Protein AF-A0A7W9IN49-F1 (afdb_monomer_lite)

Sequence (150 aa):
MSPHPPREPMWICGDCQAKNEPHRTTCRNCQMPRGGTRSVDSTPAYPLYNSAEASARTGGRISRYTFKRLAAAKLVQATYAGRKLLWTDAQIAHVIDYFARGGDASSEPKPTTSSSETSRTRAASAPASQTVTPLKSRESGRFAEFRRAN

Secondary structure (DSSP, 8-state):
-PPPPP-PPPEE-TTT--EE-TT-SB-TTT-PBTT-----TTS-SSPPBPHHHHHHHTTTSS-HHHHHHHHHTTSS--EEETTEEEB-HHHHHHHHHHHHTT--TT--------------------------------------------

Foldseek 3Di:
DDDDPPQDDWDADPPPRDTHHPPDQADPPPRHGDVDDPPPCVPPPFDKAALCRLCVVVVVPQHSVNLVLCVVLVVFDWDDDDPGTIDGPVRSVVVVVCVVVVNDSPDRDDDDDDDDPDDDDDDDDDDDDDDDDDDDDDDDDDDDDDDDDD

InterPro domains:
  IPR001876 Zinc finger, RanBP2-type [PS01358] (11-30)
  IPR001876 Zinc finger, RanBP2-type [PS50199] (7-36)

pLDDT: mean 72.54, std 20.82, range [38.25, 94.19]

Radius of gyration: 31.26 Å; chains: 1; bounding box: 60×74×88 Å

Structure (mmCIF, N/CA/C/O backbone):
data_AF-A0A7W9IN49-F1
#
_entry.id   AF-A0A7W9IN49-F1
#
loop_
_atom_site.group_PDB
_atom_site.id
_atom_site.type_symbol
_atom_site.label_atom_id
_atom_site.label_alt_id
_atom_site.label_comp_id
_atom_site.label_asym_id
_atom_site.label_entity_id
_atom_site.label_seq_id
_atom_site.pdbx_PDB_ins_code
_atom_site.Cartn_x
_atom_site.Cartn_y
_atom_site.Cartn_z
_atom_site.occupancy
_atom_site.B_iso_or_equiv
_atom_site.auth_seq_id
_atom_site.auth_comp_id
_atom_site.auth_asym_id
_atom_site.auth_atom_id
_atom_site.pdb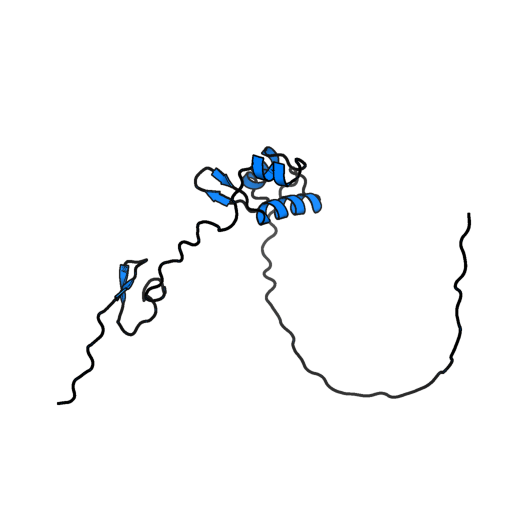x_PDB_model_num
ATOM 1 N N . MET A 1 1 ? -18.938 -17.888 58.425 1.00 54.06 1 MET A N 1
ATOM 2 C CA . MET A 1 1 ? -19.174 -16.945 57.311 1.00 54.06 1 MET A CA 1
ATOM 3 C C . MET A 1 1 ? -18.023 -17.105 56.334 1.00 54.06 1 MET A C 1
ATOM 5 O O . MET A 1 1 ? -16.923 -16.675 56.650 1.00 54.06 1 MET A O 1
ATOM 9 N N . SER A 1 2 ? -18.223 -17.807 55.220 1.00 61.38 2 SER A N 1
ATOM 10 C CA . SER A 1 2 ? -17.175 -17.926 54.200 1.00 61.38 2 SER A CA 1
ATOM 11 C C . SER A 1 2 ? -17.039 -16.584 53.474 1.00 61.38 2 SER A C 1
ATOM 13 O O . SER A 1 2 ? -18.059 -16.063 53.016 1.00 61.38 2 SER A O 1
ATOM 15 N N . PRO A 1 3 ? -15.839 -15.989 53.376 1.00 68.50 3 PRO A N 1
ATOM 16 C CA . PRO A 1 3 ? -15.656 -14.762 52.617 1.00 68.50 3 PRO A CA 1
ATOM 17 C C . PRO A 1 3 ? -15.871 -15.070 51.133 1.00 68.50 3 PRO A C 1
ATOM 19 O O . PRO A 1 3 ? -15.176 -15.899 50.546 1.00 68.50 3 PRO A O 1
ATOM 22 N N . HIS A 1 4 ? -16.868 -14.429 50.525 1.00 60.56 4 HIS A N 1
ATOM 23 C CA . HIS A 1 4 ? -17.026 -14.467 49.077 1.00 60.56 4 HIS A CA 1
ATOM 24 C C . HIS A 1 4 ? -15.826 -13.764 48.431 1.00 60.56 4 HIS A C 1
ATOM 26 O O . HIS A 1 4 ? -15.431 -12.697 48.912 1.00 60.56 4 HIS A O 1
ATOM 32 N N . PRO A 1 5 ? -15.250 -14.320 47.351 1.00 66.00 5 PRO A N 1
ATOM 33 C CA . PRO A 1 5 ? -14.190 -13.634 46.634 1.00 66.00 5 PRO A CA 1
ATOM 34 C C . PRO A 1 5 ? -14.705 -12.276 46.126 1.00 66.00 5 PRO A C 1
ATOM 36 O O . PRO A 1 5 ? -15.891 -12.164 45.779 1.00 66.00 5 PRO A O 1
ATOM 39 N N . PRO A 1 6 ? -13.845 -11.241 46.076 1.00 69.56 6 PRO A N 1
ATOM 40 C CA . PRO A 1 6 ? -14.217 -9.941 45.539 1.00 69.56 6 PRO A CA 1
ATOM 41 C C . PRO A 1 6 ? -14.780 -10.125 44.133 1.00 69.56 6 PRO A C 1
ATOM 43 O O . PRO A 1 6 ? -14.130 -10.714 43.269 1.00 69.56 6 PRO A O 1
ATOM 46 N N . ARG A 1 7 ? -16.006 -9.646 43.898 1.00 72.06 7 ARG A N 1
ATOM 47 C CA . ARG A 1 7 ? -16.561 -9.619 42.544 1.00 72.06 7 ARG A CA 1
ATOM 48 C C . ARG A 1 7 ? -15.673 -8.693 41.725 1.00 72.06 7 ARG A C 1
ATOM 50 O O . ARG A 1 7 ? -15.586 -7.504 42.026 1.00 72.06 7 ARG A O 1
ATOM 57 N N . GLU A 1 8 ? -15.002 -9.244 40.724 1.00 78.62 8 GLU A N 1
ATOM 58 C CA . GLU A 1 8 ? -14.192 -8.448 39.813 1.00 78.62 8 GLU A CA 1
ATOM 59 C C . GLU A 1 8 ? -15.054 -7.347 39.165 1.00 78.62 8 GLU A C 1
ATOM 61 O O . GLU A 1 8 ? -16.218 -7.590 38.815 1.00 78.62 8 GLU A O 1
ATOM 66 N N . PRO A 1 9 ? -14.518 -6.127 38.999 1.00 84.50 9 PRO A N 1
ATOM 67 C CA . PRO A 1 9 ? -15.266 -5.041 38.391 1.00 84.50 9 PRO A CA 1
ATOM 68 C C . PRO A 1 9 ? -15.541 -5.327 36.909 1.00 84.50 9 PRO A C 1
ATOM 70 O O . PRO A 1 9 ? -14.742 -5.942 36.199 1.00 84.50 9 PRO A O 1
ATOM 73 N N . MET A 1 10 ? -16.684 -4.835 36.430 1.00 89.44 10 MET A N 1
ATOM 74 C CA . MET A 1 10 ? -17.001 -4.803 35.001 1.00 89.44 10 MET A CA 1
ATOM 75 C C . MET A 1 10 ? -15.928 -4.011 34.245 1.00 89.44 10 MET A C 1
ATOM 77 O O . MET A 1 10 ? -15.452 -2.989 34.740 1.00 89.44 10 MET A O 1
ATOM 81 N N . TRP A 1 11 ? -15.583 -4.442 33.033 1.00 90.88 11 TRP A N 1
ATOM 82 C CA . TRP A 1 11 ? -14.563 -3.779 32.217 1.00 90.88 11 TRP A CA 1
ATOM 83 C C . TRP A 1 11 ? -15.179 -3.077 31.004 1.00 90.88 11 TRP A C 1
ATOM 85 O O . TRP A 1 11 ? -16.195 -3.516 30.460 1.00 90.88 11 TRP A O 1
ATOM 95 N N . ILE A 1 12 ? -14.564 -1.973 30.581 1.00 91.38 12 ILE A N 1
ATOM 96 C CA . ILE A 1 12 ? -14.973 -1.200 29.402 1.00 91.38 12 ILE A CA 1
ATOM 97 C C . ILE A 1 12 ? -14.068 -1.573 28.230 1.00 91.38 12 ILE A C 1
ATOM 99 O O . ILE A 1 12 ? -12.847 -1.623 28.372 1.00 91.38 12 ILE A O 1
ATOM 103 N N . CYS A 1 13 ? -14.659 -1.869 27.073 1.00 90.69 13 CYS A N 1
ATOM 104 C CA . CYS A 1 13 ? -13.894 -2.147 25.862 1.00 90.69 13 CYS A CA 1
ATOM 105 C C . CYS A 1 13 ? -13.177 -0.886 25.370 1.00 90.69 13 CYS A C 1
ATOM 107 O O . CYS A 1 13 ? -13.828 0.122 25.123 1.00 90.69 13 CYS A O 1
ATOM 109 N N . GLY A 1 14 ? -11.862 -0.960 25.151 1.00 85.69 14 GLY A N 1
ATOM 110 C CA . GLY A 1 14 ? -11.093 0.169 24.618 1.00 85.69 14 GLY A CA 1
ATOM 111 C C . GLY A 1 14 ? -11.503 0.601 23.203 1.00 85.69 14 GLY A C 1
ATOM 112 O O . GLY A 1 14 ? -11.343 1.767 22.867 1.00 85.69 14 GLY A O 1
ATOM 113 N N . ASP A 1 15 ? -12.070 -0.303 22.397 1.00 86.88 15 ASP A N 1
ATOM 114 C CA . ASP A 1 15 ? -12.400 -0.045 20.985 1.00 86.88 15 ASP A CA 1
ATOM 115 C C . ASP A 1 15 ? -13.815 0.504 20.783 1.00 86.88 15 ASP A C 1
ATOM 117 O O . ASP A 1 15 ? -13.984 1.580 20.223 1.00 86.88 15 ASP A O 1
ATOM 121 N N . CYS A 1 16 ? -14.839 -0.189 21.292 1.00 90.62 16 CYS A N 1
ATOM 122 C CA . CYS A 1 16 ? -16.235 0.226 21.110 1.00 90.62 16 CYS A CA 1
ATOM 123 C C . CYS A 1 16 ? -16.875 0.847 22.360 1.00 90.62 16 CYS A C 1
ATOM 125 O O . CYS A 1 16 ? -18.073 1.122 22.354 1.00 90.62 16 CYS A O 1
ATOM 127 N N . GLN A 1 17 ? -16.116 1.009 23.452 1.00 91.06 17 GLN A N 1
ATOM 128 C CA . GLN A 1 17 ? -16.582 1.574 24.730 1.00 91.06 17 GLN A CA 1
ATOM 129 C C . GLN A 1 17 ? -17.762 0.818 25.377 1.00 91.06 17 GLN A C 1
ATOM 131 O O . GLN A 1 17 ? -18.388 1.294 26.323 1.00 91.06 17 GLN A O 1
ATOM 136 N N . ALA A 1 18 ? -18.058 -0.404 24.921 1.00 92.94 18 ALA A N 1
ATOM 137 C CA . ALA A 1 18 ? -19.103 -1.232 25.508 1.00 92.94 18 ALA A CA 1
ATOM 138 C C . ALA A 1 18 ? -18.685 -1.781 26.881 1.00 92.94 18 ALA A C 1
ATOM 140 O O . ALA A 1 18 ? -17.555 -2.240 27.071 1.00 92.94 18 ALA A O 1
ATOM 141 N N . LYS A 1 19 ? -19.639 -1.797 27.819 1.00 94.19 19 LYS A N 1
ATOM 142 C CA . LYS A 1 19 ? -19.487 -2.393 29.150 1.00 94.19 19 LYS A CA 1
ATOM 143 C C . LYS A 1 19 ? -19.626 -3.916 29.071 1.00 94.19 19 LYS A C 1
ATOM 145 O O . LYS A 1 19 ? -20.615 -4.420 28.535 1.00 94.19 19 LYS A O 1
ATOM 150 N N . ASN A 1 20 ? -18.649 -4.634 29.614 1.00 93.31 20 ASN A N 1
ATOM 151 C CA . ASN A 1 20 ? -18.574 -6.092 29.603 1.00 93.31 20 ASN A CA 1
ATOM 152 C C . ASN A 1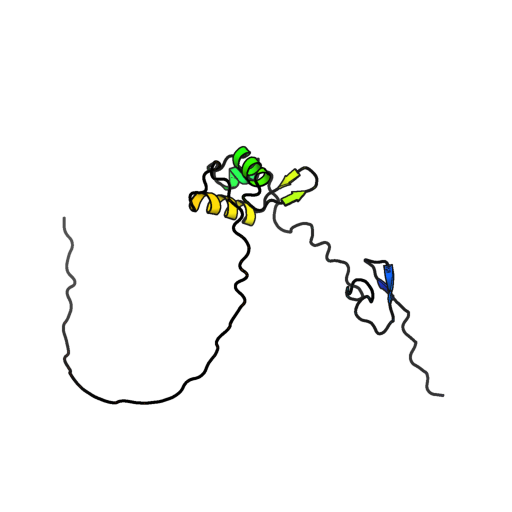 20 ? -18.520 -6.653 31.028 1.00 93.31 20 ASN A C 1
ATOM 154 O O . ASN A 1 20 ? -18.096 -5.988 31.977 1.00 93.31 20 ASN A O 1
ATOM 158 N N . GLU A 1 21 ? -18.963 -7.897 31.168 1.00 92.50 21 GLU A N 1
ATOM 159 C CA . GLU A 1 21 ? -18.940 -8.630 32.431 1.00 92.50 21 GLU A CA 1
ATOM 160 C C . GLU A 1 21 ? -17.512 -9.061 32.798 1.00 92.50 21 GLU A C 1
ATOM 162 O O . GLU A 1 21 ? -16.707 -9.330 31.903 1.00 92.50 21 GLU A O 1
ATOM 167 N N . PRO A 1 22 ? -17.188 -9.170 34.098 1.00 89.44 22 PRO A N 1
ATOM 168 C CA . PRO A 1 22 ? -15.838 -9.507 34.552 1.00 89.44 22 PRO A CA 1
ATOM 169 C C . PRO A 1 22 ? -15.325 -10.847 34.011 1.00 89.44 22 PRO A C 1
ATOM 171 O O . PRO A 1 22 ? -14.186 -10.935 33.566 1.00 89.44 22 PRO A O 1
ATOM 174 N N . HIS A 1 23 ? -16.186 -11.864 33.961 1.00 86.19 23 HIS A N 1
ATOM 175 C CA . HIS A 1 23 ? -15.820 -13.202 33.491 1.00 86.19 23 HIS A CA 1
ATOM 176 C C . HIS A 1 23 ? -15.625 -13.285 31.967 1.00 86.19 23 HIS A C 1
ATOM 178 O O . HIS A 1 23 ? -15.141 -14.296 31.460 1.00 86.19 23 HIS A O 1
ATOM 184 N N . ARG A 1 24 ? -16.015 -12.250 31.207 1.00 88.69 24 ARG A N 1
ATOM 185 C CA . ARG A 1 24 ? -15.833 -12.244 29.755 1.00 88.69 24 ARG A CA 1
ATOM 186 C C . ARG A 1 24 ? -14.411 -11.850 29.399 1.00 88.69 24 ARG A C 1
ATOM 188 O O . ARG A 1 24 ? -13.950 -10.757 29.727 1.00 88.69 24 ARG A O 1
ATOM 195 N N . THR A 1 25 ? -13.763 -12.720 28.637 1.00 89.94 25 THR A N 1
ATOM 196 C CA . THR A 1 25 ? -12.454 -12.474 28.027 1.00 89.94 25 THR A CA 1
ATOM 197 C C . THR A 1 25 ? -12.558 -11.701 26.713 1.00 89.94 25 THR A C 1
ATOM 199 O O . THR A 1 25 ? -11.554 -11.160 26.267 1.00 89.94 25 THR A O 1
ATOM 202 N N . THR A 1 26 ? -13.751 -11.599 26.112 1.00 92.88 26 THR A N 1
ATOM 203 C CA . THR A 1 26 ? -14.014 -10.867 24.862 1.00 92.88 26 THR A CA 1
ATOM 204 C C . THR A 1 26 ? -15.198 -9.907 24.987 1.00 92.88 26 THR A C 1
ATOM 206 O O . THR A 1 26 ? -16.111 -10.098 25.796 1.00 92.88 26 THR A O 1
ATOM 209 N N . CYS A 1 27 ? -15.187 -8.837 24.191 1.00 93.94 27 CYS A N 1
ATOM 210 C CA . CYS A 1 27 ? -16.232 -7.826 24.201 1.00 93.94 27 CYS A CA 1
ATOM 211 C C . CYS A 1 27 ? -17.535 -8.379 23.619 1.00 93.94 27 CYS A C 1
ATOM 213 O O . CYS A 1 27 ? -17.547 -8.960 22.539 1.00 93.94 27 CYS A O 1
ATOM 215 N N . ARG A 1 28 ? -18.663 -8.115 24.284 1.00 93.94 28 ARG A N 1
ATOM 216 C CA . ARG A 1 28 ? -19.988 -8.546 23.814 1.00 93.94 28 ARG A CA 1
ATOM 217 C C . ARG A 1 28 ? -20.415 -7.928 22.477 1.00 93.94 28 ARG A C 1
ATOM 219 O O . ARG A 1 28 ? -21.295 -8.475 21.831 1.00 93.94 28 ARG A O 1
ATOM 226 N N . ASN A 1 29 ? -19.851 -6.773 22.114 1.00 93.56 29 ASN A N 1
ATOM 227 C CA . ASN A 1 29 ? -20.273 -5.997 20.947 1.00 93.56 29 ASN A CA 1
ATOM 228 C C . ASN A 1 29 ? -19.327 -6.208 19.756 1.00 93.56 29 ASN A C 1
ATOM 230 O O . ASN A 1 29 ? -19.751 -6.667 18.705 1.00 93.56 29 ASN A O 1
ATOM 234 N N . CYS A 1 30 ? -18.031 -5.930 19.933 1.00 91.50 30 CYS A N 1
ATOM 235 C CA . CYS A 1 30 ? -17.032 -6.040 18.863 1.00 91.50 30 CYS A CA 1
ATOM 236 C C . CYS A 1 30 ? -16.167 -7.309 18.931 1.00 91.50 30 CYS A C 1
ATOM 238 O O . CYS A 1 30 ? -15.226 -7.439 18.157 1.00 91.50 30 CYS A O 1
ATOM 240 N N . GLN A 1 31 ? -16.433 -8.216 19.880 1.00 92.00 31 GLN A N 1
ATOM 241 C CA . GLN A 1 31 ? -15.698 -9.476 20.076 1.00 92.00 31 GLN A CA 1
ATOM 242 C C . GLN A 1 31 ? -14.190 -9.339 20.355 1.00 92.00 31 GLN A C 1
ATOM 244 O O . GLN A 1 31 ? -13.489 -10.344 20.435 1.00 92.00 31 GLN A O 1
ATOM 249 N N . MET A 1 32 ? -13.677 -8.127 20.593 1.00 88.69 32 MET A N 1
ATOM 250 C CA . MET A 1 32 ? -12.262 -7.932 20.914 1.00 88.69 32 MET A CA 1
ATOM 251 C C . MET A 1 32 ? -11.870 -8.471 22.298 1.00 88.69 32 MET A C 1
ATOM 253 O O . MET A 1 32 ? -12.664 -8.354 23.235 1.00 88.69 32 MET A O 1
ATOM 257 N N . PRO A 1 33 ? -10.640 -8.987 22.473 1.00 89.81 33 PRO A N 1
ATOM 258 C CA . PRO A 1 33 ? -10.166 -9.485 23.760 1.00 89.81 33 PRO A CA 1
ATOM 259 C C . PRO A 1 33 ? -10.016 -8.377 24.817 1.00 89.81 33 PRO A C 1
ATOM 261 O O . PRO A 1 33 ? -9.706 -7.222 24.515 1.00 89.81 33 PRO A O 1
ATOM 264 N N . ARG A 1 34 ? -10.216 -8.741 26.088 1.00 85.44 34 ARG A N 1
ATOM 265 C CA . ARG A 1 34 ? -10.030 -7.877 27.262 1.00 85.44 34 ARG A CA 1
ATOM 266 C C . ARG A 1 34 ? -8.556 -7.481 27.370 1.00 85.44 34 ARG A C 1
ATOM 268 O O . ARG A 1 34 ? -7.693 -8.342 27.472 1.00 85.44 34 ARG A O 1
ATOM 275 N N . GLY A 1 35 ? -8.273 -6.178 27.337 1.00 75.38 35 GLY A N 1
ATOM 276 C CA . GLY A 1 35 ? -6.901 -5.650 27.327 1.00 75.38 35 GLY A CA 1
ATOM 277 C C . GLY A 1 35 ? -6.230 -5.647 25.950 1.00 75.38 35 GLY A C 1
ATOM 278 O O . GLY A 1 35 ? -5.130 -5.119 25.822 1.00 75.38 35 GLY A O 1
ATOM 279 N N . GLY A 1 36 ? -6.895 -6.165 24.911 1.00 64.50 36 GLY A N 1
ATOM 280 C CA . GLY A 1 36 ? -6.449 -5.976 23.540 1.00 64.50 36 GLY A CA 1
ATOM 281 C C . GLY A 1 36 ? -6.684 -4.533 23.128 1.00 64.50 36 GLY A C 1
ATOM 282 O O . GLY A 1 36 ? -7.817 -4.131 22.864 1.00 64.50 36 GLY A O 1
ATOM 283 N N . THR A 1 37 ? -5.624 -3.738 23.056 1.00 58.75 37 THR A N 1
ATOM 284 C CA . THR A 1 37 ? 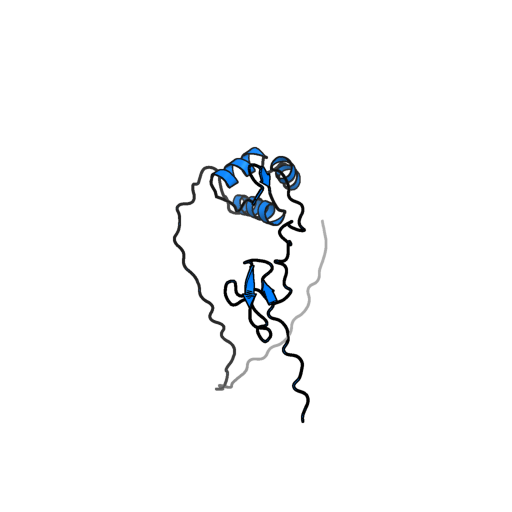-5.625 -2.627 22.113 1.00 58.75 37 THR A CA 1
ATOM 285 C C . THR A 1 37 ? -5.687 -3.250 20.724 1.00 58.75 37 THR A C 1
ATOM 287 O O . THR A 1 37 ? -5.051 -4.273 20.463 1.00 58.75 37 THR A O 1
ATOM 290 N N . ARG A 1 38 ? -6.503 -2.687 19.829 1.00 57.47 38 ARG A N 1
ATOM 291 C CA . ARG A 1 38 ? -6.396 -2.986 18.399 1.00 57.47 38 ARG A CA 1
ATOM 292 C C . ARG A 1 38 ? -4.919 -2.780 18.086 1.00 57.47 38 ARG A C 1
ATOM 294 O O . ARG A 1 38 ? -4.455 -1.661 18.299 1.00 57.47 38 ARG A O 1
ATOM 301 N N . SER A 1 39 ? -4.171 -3.833 17.738 1.00 54.31 39 SER A N 1
ATOM 302 C CA . SER A 1 39 ? -2.760 -3.673 17.396 1.00 54.31 39 SER A CA 1
ATOM 303 C C . SER A 1 39 ? -2.711 -2.544 16.386 1.00 54.31 39 SER A C 1
ATOM 305 O O . SER A 1 39 ? -3.229 -2.681 15.277 1.00 54.31 39 SER A O 1
ATOM 307 N N . VAL A 1 40 ? -2.154 -1.400 16.785 1.00 53.22 40 VAL A N 1
ATOM 308 C CA . VAL A 1 40 ? -1.880 -0.280 15.886 1.00 53.22 40 VAL A CA 1
ATOM 309 C C . VAL A 1 40 ? -0.642 -0.672 15.075 1.00 53.22 40 VAL A C 1
ATOM 311 O O . VAL A 1 40 ? 0.329 0.058 14.969 1.00 53.22 40 VAL A O 1
ATOM 314 N N . ASP A 1 41 ? -0.677 -1.874 14.509 1.00 51.72 41 ASP A N 1
ATOM 315 C CA . ASP A 1 41 ? 0.217 -2.373 13.480 1.00 51.72 41 ASP A CA 1
ATOM 316 C C . ASP A 1 41 ? -0.464 -2.078 12.137 1.00 51.72 41 ASP A C 1
ATOM 318 O O . ASP A 1 41 ? -0.782 -2.936 11.324 1.00 51.72 41 ASP A O 1
ATOM 322 N N . SER A 1 42 ? -0.879 -0.823 11.971 1.00 53.00 42 SER A N 1
ATOM 323 C CA . SER A 1 42 ? -1.332 -0.287 10.684 1.00 53.00 42 SER A CA 1
ATOM 324 C C . SER A 1 42 ? -0.380 0.782 10.166 1.00 53.00 42 SER A C 1
ATOM 326 O O . SER A 1 42 ? -0.616 1.346 9.102 1.00 53.00 42 SER A O 1
ATOM 328 N N . THR A 1 43 ? 0.732 1.016 10.868 1.00 49.84 43 THR A N 1
ATOM 329 C CA . THR A 1 43 ? 1.950 1.428 10.182 1.00 49.84 43 THR A CA 1
ATOM 330 C C . THR A 1 43 ? 2.525 0.146 9.605 1.00 49.84 43 THR A C 1
ATOM 332 O O . THR A 1 43 ? 3.015 -0.672 10.381 1.00 49.84 43 THR A O 1
ATOM 335 N N . PRO A 1 44 ? 2.432 -0.093 8.290 1.00 51.94 44 PRO A N 1
ATOM 336 C CA . PRO A 1 44 ? 3.134 -1.221 7.718 1.00 51.94 44 PRO A CA 1
ATOM 337 C C . PRO A 1 44 ? 4.604 -1.133 8.137 1.00 51.94 44 PRO A C 1
ATOM 339 O O . PRO A 1 44 ? 5.275 -0.152 7.824 1.00 51.94 44 PRO A O 1
ATOM 342 N N . ALA A 1 45 ? 5.113 -2.155 8.829 1.00 62.84 45 ALA A N 1
ATOM 343 C CA . ALA A 1 45 ? 6.539 -2.298 9.142 1.00 62.84 45 ALA A CA 1
ATOM 344 C C . ALA A 1 45 ? 7.409 -2.474 7.876 1.00 62.84 45 ALA A C 1
ATOM 346 O O . ALA A 1 45 ? 8.607 -2.738 7.952 1.00 62.84 45 ALA A O 1
ATOM 347 N N . TYR A 1 46 ? 6.796 -2.353 6.699 1.00 66.56 46 TYR A N 1
ATOM 348 C CA . TYR A 1 46 ? 7.419 -2.371 5.395 1.00 66.56 46 TYR A CA 1
ATOM 349 C C . TYR A 1 46 ? 7.518 -0.932 4.865 1.00 66.56 46 TYR A C 1
ATOM 351 O O . TYR A 1 46 ? 6.548 -0.172 4.947 1.00 66.56 46 TYR A O 1
ATOM 359 N N . PRO A 1 47 ? 8.672 -0.551 4.293 1.00 81.88 47 PRO A N 1
ATOM 360 C CA . PRO A 1 47 ? 8.846 0.757 3.679 1.00 81.88 47 PRO A CA 1
ATOM 361 C C . PRO A 1 47 ? 7.783 0.982 2.595 1.00 81.88 47 PRO A C 1
ATOM 363 O O . PRO A 1 47 ? 7.590 0.156 1.701 1.00 81.88 47 PRO A O 1
ATOM 366 N N . LEU A 1 48 ? 7.073 2.106 2.701 1.00 88.62 48 LEU A N 1
ATOM 367 C CA . LEU A 1 48 ? 6.119 2.558 1.696 1.00 88.62 48 LEU A CA 1
ATOM 368 C C . LEU A 1 48 ? 6.818 3.499 0.722 1.00 88.62 48 LEU A C 1
ATOM 370 O O . LEU A 1 48 ? 7.334 4.542 1.116 1.00 88.62 48 LEU A O 1
ATOM 374 N N . TYR A 1 49 ? 6.772 3.145 -0.555 1.00 91.19 49 TYR A N 1
ATOM 375 C CA . TYR A 1 49 ? 7.430 3.864 -1.634 1.00 91.19 49 TYR A CA 1
ATOM 376 C C . TYR A 1 49 ? 6.430 4.689 -2.430 1.00 91.19 49 TYR A C 1
ATOM 378 O O . TYR A 1 49 ? 5.354 4.216 -2.797 1.00 91.19 49 TYR A O 1
ATOM 386 N N . ASN A 1 50 ? 6.786 5.917 -2.779 1.00 93.75 50 ASN A N 1
ATOM 387 C CA . ASN A 1 50 ? 6.044 6.653 -3.793 1.00 93.75 50 ASN A CA 1
ATOM 388 C C . ASN A 1 50 ? 6.297 6.057 -5.198 1.00 93.75 50 ASN A C 1
ATOM 390 O O . ASN A 1 50 ? 7.166 5.211 -5.399 1.00 93.75 50 ASN A O 1
ATOM 394 N N . SER A 1 51 ? 5.547 6.497 -6.215 1.00 92.25 51 SER A N 1
ATOM 395 C CA . SER A 1 51 ? 5.666 5.923 -7.572 1.00 92.25 51 SER A CA 1
ATOM 396 C C . SER A 1 51 ? 7.037 6.139 -8.235 1.00 92.25 51 SER A C 1
ATOM 398 O O . SER A 1 51 ? 7.393 5.390 -9.141 1.00 92.25 51 SER A O 1
ATOM 400 N N . ALA A 1 52 ? 7.796 7.166 -7.838 1.00 92.56 52 ALA A N 1
ATOM 401 C CA . ALA A 1 52 ? 9.151 7.393 -8.341 1.00 92.56 52 ALA A CA 1
ATOM 402 C C . ALA A 1 52 ? 10.155 6.439 -7.679 1.00 92.56 52 ALA A C 1
ATOM 404 O O . ALA A 1 52 ? 10.977 5.846 -8.371 1.00 92.56 52 ALA A O 1
ATOM 405 N N . GLU A 1 53 ? 10.033 6.225 -6.370 1.00 92.38 53 GLU A N 1
ATOM 406 C CA . GLU A 1 53 ? 10.839 5.243 -5.636 1.00 92.38 53 GLU A CA 1
ATOM 407 C C . GLU A 1 53 ? 10.555 3.816 -6.120 1.00 92.38 53 GLU A C 1
ATOM 409 O O . GLU A 1 53 ? 11.485 3.059 -6.389 1.00 92.38 53 GLU A O 1
ATOM 414 N N . ALA A 1 54 ? 9.283 3.472 -6.342 1.00 91.69 54 ALA A N 1
ATOM 415 C CA . ALA A 1 54 ? 8.890 2.196 -6.936 1.00 91.69 54 ALA A CA 1
ATOM 416 C C . ALA A 1 54 ? 9.525 1.986 -8.323 1.00 91.69 54 ALA A C 1
ATOM 418 O O . ALA A 1 54 ? 10.073 0.923 -8.606 1.00 91.69 54 ALA A O 1
ATOM 419 N N . SER A 1 55 ? 9.529 3.024 -9.167 1.00 93.19 55 SER A N 1
ATOM 420 C CA . SER A 1 55 ? 10.192 2.992 -10.477 1.00 93.19 55 SER A CA 1
ATOM 421 C C . SER A 1 55 ? 11.699 2.743 -10.358 1.00 93.19 55 SER A C 1
ATOM 423 O O . SER A 1 55 ? 12.231 1.885 -11.068 1.00 93.19 55 SER A O 1
ATOM 425 N N . ALA A 1 56 ? 12.374 3.403 -9.411 1.00 92.31 56 ALA A N 1
ATOM 426 C CA . ALA A 1 56 ? 13.795 3.183 -9.150 1.00 92.31 56 ALA A CA 1
ATOM 427 C C . ALA A 1 56 ? 14.091 1.729 -8.738 1.00 92.31 56 ALA A C 1
ATOM 429 O O . ALA A 1 56 ? 15.059 1.146 -9.222 1.00 92.31 56 ALA A O 1
ATOM 430 N N . ARG A 1 57 ? 13.218 1.099 -7.936 1.00 92.12 57 ARG A N 1
ATOM 431 C CA . ARG A 1 57 ? 13.372 -0.317 -7.543 1.00 92.12 57 ARG A CA 1
ATOM 432 C C . ARG A 1 57 ? 13.228 -1.293 -8.710 1.00 92.12 57 ARG A C 1
ATOM 434 O O . ARG A 1 57 ? 13.861 -2.340 -8.705 1.00 92.12 57 ARG A O 1
ATOM 441 N N . THR A 1 58 ? 12.472 -0.934 -9.747 1.00 91.56 58 THR A N 1
ATOM 442 C CA . THR A 1 58 ? 12.403 -1.727 -10.992 1.00 91.56 58 THR A CA 1
ATOM 443 C C . THR A 1 58 ? 13.600 -1.510 -11.928 1.00 91.56 58 THR A C 1
ATOM 445 O O . THR A 1 58 ? 13.581 -1.965 -13.073 1.00 91.56 58 THR A O 1
ATOM 448 N N . GLY A 1 59 ? 14.625 -0.768 -11.491 1.00 89.12 59 GLY A N 1
ATOM 449 C CA . GLY A 1 59 ? 15.748 -0.365 -12.338 1.00 89.12 59 GLY A CA 1
ATOM 450 C C . GLY A 1 59 ? 15.326 0.566 -13.478 1.00 89.12 59 GLY A C 1
ATOM 451 O O . GLY A 1 59 ? 15.928 0.533 -14.546 1.00 89.12 59 GLY A O 1
ATOM 452 N N . GLY A 1 60 ? 14.243 1.333 -13.300 1.00 85.38 60 GLY A N 1
ATOM 453 C CA . GLY A 1 60 ? 13.710 2.249 -14.314 1.00 85.38 60 GLY A CA 1
ATOM 454 C C . GLY A 1 60 ? 12.964 1.583 -15.475 1.00 85.38 60 GLY A C 1
ATOM 455 O O . GLY A 1 60 ? 12.465 2.288 -16.349 1.00 85.38 60 GLY A O 1
ATOM 456 N N . ARG A 1 61 ? 12.828 0.248 -15.482 1.00 87.69 61 ARG A N 1
ATOM 457 C CA . ARG A 1 61 ? 12.116 -0.492 -16.542 1.00 87.69 61 ARG A CA 1
ATOM 458 C C . ARG A 1 61 ? 10.629 -0.159 -16.588 1.00 87.69 61 ARG A C 1
ATOM 460 O O . ARG A 1 61 ? 10.010 -0.206 -17.645 1.00 87.69 61 ARG A O 1
ATOM 467 N N . ILE A 1 62 ? 10.056 0.180 -15.436 1.00 92.12 62 ILE A N 1
ATOM 468 C CA . ILE A 1 62 ? 8.648 0.532 -15.298 1.00 92.12 62 ILE A CA 1
ATOM 469 C C . ILE A 1 62 ? 8.586 1.974 -14.812 1.00 92.12 62 ILE A C 1
ATOM 471 O O . ILE A 1 62 ? 9.071 2.310 -13.730 1.00 92.12 62 ILE A O 1
ATOM 475 N N . SER A 1 63 ? 8.007 2.851 -15.632 1.00 93.94 63 SER A N 1
ATOM 476 C CA . SER A 1 63 ? 7.983 4.286 -15.346 1.00 93.94 63 SER A CA 1
ATOM 477 C C . SER A 1 63 ? 7.080 4.624 -14.154 1.00 93.94 63 SER A C 1
ATOM 479 O O . SER A 1 63 ? 6.060 3.969 -13.917 1.00 93.94 63 SER A O 1
ATOM 481 N N . ARG A 1 64 ? 7.370 5.736 -13.464 1.00 94.12 64 ARG A N 1
ATOM 482 C CA . ARG A 1 64 ? 6.493 6.278 -12.405 1.00 94.12 64 ARG A CA 1
ATOM 483 C C . ARG A 1 64 ? 5.042 6.478 -12.864 1.00 94.12 64 ARG A C 1
ATOM 485 O O . ARG A 1 64 ? 4.112 6.374 -12.068 1.00 94.12 64 ARG A O 1
ATOM 492 N N . TYR A 1 65 ? 4.852 6.819 -14.140 1.00 94.19 65 TYR A N 1
ATOM 493 C CA . TYR A 1 65 ? 3.536 7.062 -14.725 1.00 94.19 65 TYR A CA 1
ATOM 494 C C . TYR A 1 65 ? 2.792 5.752 -14.969 1.00 94.19 65 TYR A C 1
ATOM 496 O O . TYR A 1 65 ? 1.580 5.700 -14.784 1.00 94.19 65 TYR A O 1
ATOM 504 N N . THR A 1 66 ? 3.520 4.688 -15.304 1.00 92.69 66 THR A N 1
ATOM 505 C CA . THR A 1 66 ? 2.977 3.339 -15.462 1.00 92.69 66 THR A CA 1
ATOM 506 C C . THR A 1 66 ? 2.390 2.841 -14.147 1.00 92.69 66 THR A C 1
ATOM 508 O O . THR A 1 66 ? 1.230 2.454 -14.127 1.00 92.69 66 THR A O 1
ATOM 511 N N . PHE A 1 67 ? 3.115 2.972 -13.031 1.00 92.25 67 PHE A N 1
ATOM 512 C CA . PHE A 1 67 ? 2.580 2.651 -11.700 1.00 92.25 67 PHE A CA 1
ATOM 513 C C . PHE A 1 67 ? 1.266 3.393 -11.409 1.00 92.25 67 PHE A C 1
ATOM 515 O O . PHE A 1 67 ? 0.270 2.778 -11.033 1.00 92.25 67 PHE A O 1
ATOM 522 N N . LYS A 1 68 ? 1.222 4.710 -11.654 1.00 93.31 68 LYS A N 1
ATOM 523 C CA . LYS A 1 68 ? -0.005 5.507 -11.479 1.00 93.31 68 LYS A CA 1
ATOM 524 C C . LYS A 1 68 ? -1.155 5.022 -12.362 1.00 93.31 68 LYS A C 1
ATOM 526 O O . LYS A 1 68 ? -2.279 4.937 -11.878 1.00 93.31 68 LYS A O 1
ATOM 531 N N . ARG A 1 69 ? -0.882 4.702 -13.632 1.00 93.44 69 ARG A N 1
ATOM 532 C CA . ARG A 1 69 ? -1.887 4.183 -14.571 1.00 93.44 69 ARG A CA 1
ATOM 533 C C . ARG A 1 69 ? -2.432 2.830 -14.128 1.00 93.44 69 ARG A C 1
ATOM 535 O O . ARG A 1 69 ? -3.643 2.666 -14.124 1.00 93.44 69 ARG A O 1
ATOM 542 N N . LEU A 1 70 ? -1.568 1.902 -13.716 1.00 92.88 70 LEU A N 1
ATOM 543 C CA . LEU A 1 70 ? -1.985 0.574 -13.260 1.00 92.88 70 LEU A CA 1
ATOM 544 C C . LEU A 1 70 ? -2.852 0.650 -11.998 1.00 92.88 70 LEU A C 1
ATOM 546 O O . LEU A 1 70 ? -3.868 -0.034 -11.917 1.00 92.88 70 LEU A O 1
ATOM 550 N N . ALA A 1 71 ? -2.490 1.517 -11.047 1.00 91.81 71 ALA A N 1
ATOM 551 C CA . ALA A 1 71 ? -3.298 1.751 -9.852 1.00 91.81 71 ALA A CA 1
ATOM 552 C C . ALA A 1 71 ? -4.654 2.395 -10.192 1.00 91.81 71 ALA A C 1
ATOM 554 O O . ALA A 1 71 ? -5.689 1.945 -9.705 1.00 91.81 71 ALA A O 1
ATOM 555 N N . ALA A 1 72 ? -4.670 3.410 -11.066 1.00 90.00 72 ALA A N 1
ATOM 556 C CA . ALA A 1 72 ? -5.905 4.065 -11.506 1.00 90.00 72 ALA A CA 1
ATOM 557 C C . ALA A 1 72 ? -6.841 3.106 -12.261 1.00 90.00 72 ALA A C 1
ATOM 559 O O . ALA A 1 72 ? -8.051 3.142 -12.057 1.00 90.00 72 ALA A O 1
ATOM 560 N N . ALA A 1 73 ? -6.272 2.221 -13.080 1.00 90.56 73 ALA A N 1
ATOM 561 C CA . ALA A 1 73 ? -6.990 1.182 -13.811 1.00 90.56 73 ALA A CA 1
ATOM 562 C C . ALA A 1 73 ? -7.297 -0.068 -12.960 1.00 90.56 73 ALA A C 1
ATOM 564 O O . ALA A 1 73 ? -7.898 -1.009 -13.464 1.00 90.56 73 ALA A O 1
ATOM 565 N N . LYS A 1 74 ? -6.896 -0.094 -11.677 1.00 90.31 74 LYS A N 1
ATOM 566 C CA . LYS A 1 74 ? -7.075 -1.227 -10.747 1.00 90.31 74 LYS A CA 1
ATOM 567 C C . LYS A 1 74 ? -6.540 -2.566 -11.280 1.00 90.31 74 LYS A C 1
ATOM 569 O O . LYS A 1 74 ? -7.041 -3.625 -10.920 1.00 90.31 74 LYS A O 1
ATOM 574 N N . LEU A 1 75 ? -5.501 -2.514 -12.111 1.00 88.00 75 LEU A N 1
ATOM 575 C CA . LEU A 1 75 ? -4.847 -3.695 -12.691 1.00 88.00 75 LEU A CA 1
ATOM 576 C C . LEU A 1 75 ? -3.956 -4.417 -11.679 1.00 88.00 75 LEU A C 1
ATOM 578 O O . LEU A 1 75 ? -3.646 -5.595 -11.828 1.00 88.00 75 LEU A O 1
ATOM 582 N N . VAL A 1 76 ? -3.526 -3.688 -10.652 1.00 89.31 76 VAL A N 1
ATOM 583 C CA . VAL A 1 76 ? -2.637 -4.156 -9.591 1.00 89.31 76 VAL A CA 1
ATOM 584 C C . VAL A 1 76 ? -3.080 -3.561 -8.260 1.00 89.31 76 VAL A C 1
ATOM 586 O O . VAL A 1 76 ? -3.614 -2.449 -8.208 1.00 89.31 76 VAL A O 1
ATOM 589 N N . GLN A 1 77 ? -2.829 -4.289 -7.173 1.00 87.62 77 GLN A N 1
ATOM 590 C CA . GLN A 1 77 ? -3.093 -3.809 -5.820 1.00 87.62 77 GLN A CA 1
ATOM 591 C C . GLN A 1 77 ? -2.162 -2.631 -5.500 1.00 87.62 77 GLN A C 1
ATOM 593 O O . GLN A 1 77 ? -0.944 -2.747 -5.642 1.00 87.62 77 GLN A O 1
ATOM 598 N N . ALA A 1 78 ? -2.722 -1.524 -5.020 1.00 88.69 78 ALA A N 1
ATOM 599 C CA . ALA A 1 78 ? -1.951 -0.373 -4.567 1.00 88.69 78 ALA A CA 1
ATOM 600 C C . ALA A 1 78 ? -2.465 0.140 -3.220 1.00 88.69 78 ALA A C 1
ATOM 602 O O . ALA A 1 78 ? -3.654 0.027 -2.911 1.00 88.69 78 ALA A O 1
ATOM 603 N N . THR A 1 79 ? -1.567 0.714 -2.422 1.00 90.62 79 THR A N 1
ATOM 604 C CA . THR A 1 79 ? -1.899 1.262 -1.105 1.00 90.62 79 THR A CA 1
ATOM 605 C C . THR A 1 79 ? -2.127 2.766 -1.207 1.00 90.62 79 THR A C 1
ATOM 607 O O . THR A 1 79 ? -1.331 3.495 -1.798 1.00 90.62 79 THR A O 1
ATOM 610 N N . TYR A 1 80 ? -3.201 3.258 -0.590 1.00 89.56 80 TYR A N 1
ATOM 611 C CA . TYR A 1 80 ? -3.494 4.688 -0.510 1.00 89.56 80 TYR A CA 1
ATOM 612 C C . TYR A 1 80 ? -3.403 5.164 0.939 1.00 89.56 80 TYR A C 1
ATOM 614 O O . TYR A 1 80 ? -4.136 4.689 1.801 1.00 89.56 80 TYR A O 1
ATOM 622 N N . ALA A 1 81 ? -2.523 6.133 1.196 1.00 84.25 81 ALA A N 1
ATOM 623 C CA . ALA A 1 81 ? -2.458 6.857 2.464 1.00 84.25 81 ALA A CA 1
ATOM 624 C C . ALA A 1 81 ? -3.050 8.257 2.254 1.00 84.25 81 ALA A C 1
ATOM 626 O O . ALA A 1 81 ? -2.374 9.196 1.815 1.00 84.25 81 ALA A O 1
ATOM 627 N N . GLY A 1 82 ? -4.360 8.380 2.479 1.00 86.50 82 GLY A N 1
ATOM 628 C CA . GLY A 1 82 ? -5.124 9.569 2.103 1.00 86.50 82 GLY A CA 1
ATOM 629 C C . GLY A 1 82 ? -5.141 9.755 0.582 1.00 86.50 82 GLY A C 1
ATOM 630 O O . GLY A 1 82 ? -5.608 8.889 -0.149 1.00 86.50 82 GLY A O 1
ATOM 631 N N . ARG A 1 83 ? -4.608 10.881 0.089 1.00 85.12 83 ARG A N 1
ATOM 632 C CA . ARG A 1 83 ? -4.499 11.174 -1.358 1.00 85.12 83 ARG A CA 1
ATOM 633 C C . ARG A 1 83 ? -3.193 10.681 -1.994 1.00 85.12 83 ARG A C 1
ATOM 635 O O . ARG A 1 83 ? -2.972 10.902 -3.183 1.00 85.12 83 ARG A O 1
ATOM 642 N N . LYS A 1 84 ? -2.297 10.069 -1.214 1.00 88.12 84 LYS A N 1
ATOM 643 C CA . LYS A 1 84 ? -0.986 9.618 -1.694 1.00 88.12 84 LYS A CA 1
ATOM 644 C C . LYS A 1 84 ? -1.049 8.152 -2.109 1.00 88.12 84 LYS A C 1
ATOM 646 O O . LYS A 1 84 ? -1.443 7.303 -1.315 1.00 88.12 84 LYS A O 1
ATOM 651 N N . LEU A 1 85 ? -0.619 7.885 -3.339 1.00 92.44 85 LEU A N 1
ATOM 652 C CA . LEU A 1 85 ? -0.406 6.541 -3.868 1.00 92.44 85 LEU A CA 1
ATOM 653 C C . LEU A 1 85 ? 0.963 6.026 -3.416 1.00 92.44 85 LEU A C 1
ATOM 655 O O . LEU A 1 85 ? 1.988 6.621 -3.766 1.00 92.44 85 LEU A O 1
ATOM 659 N N . LEU A 1 86 ? 0.957 4.928 -2.670 1.00 94.06 86 LEU A 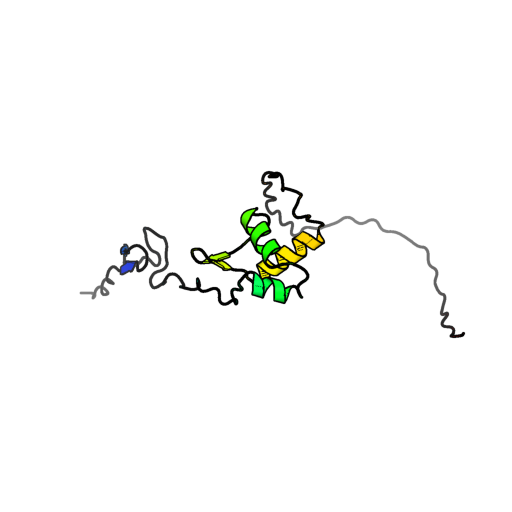N 1
ATOM 660 C CA . LEU A 1 86 ? 2.132 4.290 -2.096 1.00 94.06 86 LEU A CA 1
ATOM 661 C C . LEU A 1 86 ? 2.190 2.808 -2.484 1.00 94.06 86 LEU A C 1
ATOM 663 O O . LEU A 1 86 ? 1.171 2.176 -2.761 1.00 94.06 86 LEU A O 1
ATOM 667 N N . TRP A 1 87 ? 3.405 2.275 -2.496 1.00 93.12 87 TRP A N 1
ATOM 668 C CA . TRP A 1 87 ? 3.732 0.939 -2.972 1.00 93.12 87 TRP A CA 1
ATOM 669 C C . TRP A 1 87 ? 4.571 0.197 -1.939 1.00 93.12 87 TRP A C 1
ATOM 671 O O . TRP A 1 87 ? 5.496 0.770 -1.369 1.00 93.12 87 TRP A O 1
ATOM 681 N N . THR A 1 88 ? 4.281 -1.080 -1.723 1.00 92.69 88 THR A N 1
ATOM 682 C CA . THR A 1 88 ? 5.148 -2.004 -0.974 1.00 92.69 88 THR A CA 1
ATOM 683 C C . THR A 1 88 ? 6.042 -2.794 -1.934 1.00 92.69 88 THR A C 1
ATOM 685 O O . THR A 1 88 ? 5.713 -2.908 -3.116 1.00 92.69 88 THR A O 1
ATOM 688 N N . ASP A 1 89 ? 7.138 -3.399 -1.456 1.00 89.00 89 ASP A N 1
ATOM 689 C CA . ASP A 1 89 ? 7.961 -4.303 -2.290 1.00 89.00 89 ASP A CA 1
ATOM 690 C C . ASP A 1 89 ? 7.118 -5.434 -2.910 1.00 89.00 89 ASP A C 1
ATOM 692 O O . ASP A 1 89 ? 7.267 -5.736 -4.092 1.00 89.00 89 ASP A O 1
ATOM 696 N N . ALA A 1 90 ? 6.162 -5.996 -2.160 1.00 89.62 90 ALA A N 1
ATOM 697 C CA . ALA A 1 90 ? 5.250 -7.019 -2.676 1.00 89.62 90 ALA A CA 1
ATOM 698 C C . ALA A 1 90 ? 4.374 -6.492 -3.830 1.00 89.62 90 ALA A C 1
ATOM 700 O O . ALA A 1 90 ? 4.218 -7.156 -4.851 1.00 89.62 90 ALA A O 1
ATOM 701 N N . GLN A 1 91 ? 3.837 -5.275 -3.713 1.00 93.31 91 GLN A N 1
ATOM 702 C CA . GLN A 1 91 ? 3.046 -4.661 -4.785 1.00 93.31 91 GLN A CA 1
ATOM 703 C C . GLN A 1 91 ? 3.904 -4.334 -6.013 1.00 93.31 91 GLN A C 1
ATOM 705 O O . GLN A 1 91 ? 3.459 -4.529 -7.141 1.00 93.31 91 GLN A O 1
ATOM 710 N N . ILE A 1 92 ? 5.147 -3.889 -5.813 1.00 93.00 92 ILE A N 1
ATOM 711 C CA . ILE A 1 92 ? 6.102 -3.661 -6.907 1.00 93.00 92 ILE A CA 1
ATOM 712 C C . ILE A 1 92 ? 6.409 -4.980 -7.627 1.00 93.00 92 ILE A C 1
ATOM 714 O O . ILE A 1 92 ? 6.411 -5.011 -8.858 1.00 93.00 92 ILE A O 1
ATOM 718 N N . ALA A 1 93 ? 6.591 -6.079 -6.889 1.00 91.00 93 ALA A N 1
ATOM 719 C CA . ALA A 1 93 ? 6.783 -7.408 -7.465 1.00 91.00 93 ALA A CA 1
ATOM 720 C C . ALA A 1 93 ? 5.579 -7.849 -8.314 1.00 91.00 93 ALA A C 1
ATOM 722 O O . ALA A 1 93 ? 5.766 -8.319 -9.433 1.00 91.00 93 ALA A O 1
ATOM 723 N N . HIS A 1 94 ? 4.348 -7.612 -7.848 1.00 91.69 94 HIS A N 1
ATOM 724 C CA . HIS A 1 94 ? 3.142 -7.885 -8.639 1.00 91.69 94 HIS A CA 1
ATOM 725 C C . HIS A 1 94 ? 3.073 -7.074 -9.934 1.00 91.69 94 HIS A C 1
ATOM 727 O O . HIS A 1 94 ? 2.598 -7.579 -10.947 1.00 91.69 94 HIS A O 1
ATOM 733 N N . VAL A 1 95 ? 3.559 -5.831 -9.929 1.00 92.69 95 VAL A N 1
ATOM 734 C CA . VAL A 1 95 ? 3.638 -5.014 -11.146 1.00 92.69 95 VAL A CA 1
ATOM 735 C C . VAL A 1 95 ? 4.654 -5.595 -12.134 1.00 92.69 95 VAL A C 1
ATOM 737 O O . VAL A 1 95 ? 4.372 -5.661 -13.327 1.00 92.69 95 VAL A O 1
ATOM 740 N N . ILE A 1 96 ? 5.815 -6.054 -11.660 1.00 92.31 96 ILE A N 1
ATOM 741 C CA . ILE A 1 96 ? 6.815 -6.723 -12.510 1.00 92.31 96 ILE A CA 1
ATOM 742 C C . ILE A 1 96 ? 6.224 -7.995 -13.130 1.00 92.31 96 ILE A C 1
ATOM 744 O O . ILE A 1 96 ? 6.328 -8.216 -14.333 1.00 92.31 96 ILE A O 1
ATOM 748 N N . ASP A 1 97 ? 5.562 -8.799 -12.309 1.00 91.25 97 ASP A N 1
ATOM 749 C CA . ASP A 1 97 ? 4.916 -10.054 -12.683 1.00 91.25 97 ASP A CA 1
ATOM 750 C C . ASP A 1 97 ? 3.736 -9.842 -13.659 1.00 91.25 97 ASP A C 1
ATOM 752 O O . ASP A 1 97 ? 3.566 -10.597 -14.615 1.00 91.25 97 ASP A O 1
ATOM 756 N N . TYR A 1 98 ? 2.977 -8.749 -13.508 1.00 89.75 98 TYR A N 1
ATOM 757 C CA . TYR A 1 98 ? 1.967 -8.314 -14.481 1.00 89.75 98 TYR A CA 1
ATOM 758 C C . TYR A 1 98 ? 2.570 -8.111 -15.880 1.00 89.75 98 TYR A C 1
ATOM 760 O O . TYR A 1 98 ? 2.041 -8.633 -16.862 1.00 89.75 98 TYR A O 1
ATOM 768 N N . PHE A 1 99 ? 3.707 -7.417 -15.978 1.00 88.81 99 PHE A N 1
ATOM 769 C CA . PHE A 1 99 ? 4.395 -7.230 -17.259 1.00 88.81 99 PHE A CA 1
ATOM 770 C C . PHE A 1 99 ? 5.071 -8.508 -17.764 1.00 88.81 99 PHE A C 1
ATOM 772 O O . PHE A 1 99 ? 5.089 -8.743 -18.969 1.00 88.81 99 PHE A O 1
ATOM 779 N N . ALA A 1 100 ? 5.581 -9.361 -16.870 1.00 87.31 100 ALA A N 1
ATOM 780 C CA . ALA A 1 100 ? 6.165 -10.650 -17.241 1.00 87.31 100 ALA A CA 1
ATOM 781 C C . ALA A 1 100 ? 5.139 -11.592 -17.897 1.00 87.31 100 ALA A C 1
ATOM 783 O O . ALA A 1 100 ? 5.496 -12.368 -18.779 1.00 87.31 100 ALA A O 1
ATOM 784 N N . ARG A 1 101 ? 3.857 -11.481 -17.523 1.00 86.38 101 ARG A N 1
ATOM 785 C CA . ARG A 1 101 ? 2.739 -12.204 -18.154 1.00 86.38 101 ARG A CA 1
ATOM 786 C C . ARG A 1 101 ? 2.280 -11.630 -19.498 1.00 86.38 101 ARG A C 1
ATOM 788 O O . ARG A 1 101 ? 1.337 -12.155 -20.080 1.00 86.38 101 ARG A O 1
ATOM 795 N N . GLY A 1 102 ? 2.920 -10.569 -19.989 1.00 83.44 102 GLY A N 1
ATOM 796 C CA . GLY A 1 102 ? 2.511 -9.891 -21.217 1.00 83.44 102 GLY A CA 1
ATOM 797 C C . GLY A 1 102 ? 1.391 -8.876 -21.010 1.00 83.44 102 GLY A C 1
ATOM 798 O O . GLY A 1 102 ? 0.716 -8.533 -21.969 1.00 83.44 102 GLY A O 1
ATOM 799 N N . GLY A 1 103 ? 1.185 -8.387 -19.781 1.00 70.06 103 GLY A N 1
ATOM 800 C CA . GLY A 1 103 ? 0.235 -7.315 -19.514 1.00 70.06 103 GLY A CA 1
ATOM 801 C C . GLY A 1 103 ? 0.648 -6.024 -20.218 1.00 70.06 103 GLY A C 1
ATOM 802 O O . GLY A 1 103 ? 1.448 -5.244 -19.702 1.00 70.06 103 GLY A O 1
ATOM 803 N N . ASP A 1 104 ? 0.098 -5.765 -21.396 1.00 58.50 104 ASP A N 1
ATOM 804 C CA . ASP A 1 104 ? 0.158 -4.458 -22.025 1.00 58.50 104 ASP A CA 1
ATOM 805 C C . ASP A 1 104 ? -0.815 -3.504 -21.315 1.00 58.50 104 ASP A C 1
ATOM 807 O O . ASP A 1 104 ? -1.923 -3.861 -20.916 1.00 58.50 104 ASP A O 1
ATOM 811 N N . ALA A 1 105 ? -0.408 -2.246 -21.135 1.00 54.31 105 ALA A N 1
ATOM 812 C CA . ALA A 1 105 ? -1.232 -1.202 -20.513 1.00 54.31 105 ALA A CA 1
ATOM 813 C C . ALA A 1 105 ? -2.446 -0.778 -21.377 1.00 54.31 105 ALA A C 1
ATOM 815 O O . ALA A 1 105 ? -3.031 0.281 -21.124 1.00 54.31 105 ALA A O 1
ATOM 816 N N . SER A 1 106 ? -2.763 -1.563 -22.413 1.00 51.16 106 SER A N 1
ATOM 817 C CA . SER A 1 106 ? -3.853 -1.375 -23.367 1.00 51.16 106 SER A CA 1
ATOM 818 C C . SER A 1 106 ? -4.909 -2.485 -23.292 1.00 51.16 106 SER A C 1
ATOM 820 O O . SER A 1 106 ? -6.017 -2.279 -23.779 1.00 51.16 106 SER A O 1
ATOM 822 N N . SER A 1 107 ? -4.606 -3.615 -22.650 1.00 45.97 107 SER A N 1
ATOM 823 C CA . SER A 1 107 ? -5.551 -4.706 -22.431 1.00 45.97 107 SER A CA 1
ATOM 824 C C . SER A 1 107 ? -6.274 -4.505 -21.104 1.00 45.97 107 SER A C 1
ATOM 826 O O . SER A 1 107 ? -5.789 -4.853 -20.030 1.00 45.97 107 SER A O 1
ATOM 828 N N . GLU A 1 108 ? -7.447 -3.888 -21.184 1.00 47.25 108 GLU A N 1
ATOM 829 C CA . GLU A 1 108 ? -8.415 -3.836 -20.093 1.00 47.25 108 GLU A CA 1
ATOM 830 C C . GLU A 1 108 ? -8.793 -5.270 -19.662 1.00 47.25 108 GLU A C 1
ATOM 832 O O . GLU A 1 108 ? -9.247 -6.059 -20.497 1.00 47.25 108 GLU A O 1
ATOM 837 N N . PRO A 1 109 ? -8.616 -5.665 -18.388 1.00 47.75 109 PRO A N 1
ATOM 838 C CA . PRO A 1 109 ? -9.057 -6.963 -17.922 1.00 47.75 109 PRO A CA 1
ATOM 839 C C . PRO A 1 109 ? -10.573 -6.920 -17.780 1.00 47.75 109 PRO A C 1
ATOM 841 O O . PRO A 1 109 ? -11.136 -6.305 -16.872 1.00 47.75 109 PRO A O 1
ATOM 844 N N . LYS A 1 110 ? -11.243 -7.614 -18.695 1.00 39.47 110 LYS A N 1
ATOM 845 C CA . LYS A 1 110 ? -12.650 -7.970 -18.543 1.00 39.47 110 LYS A CA 1
ATOM 846 C C . LYS A 1 110 ? -12.805 -8.729 -17.212 1.00 39.47 110 LYS A C 1
ATOM 848 O O . LYS A 1 110 ? -12.016 -9.639 -16.958 1.00 39.47 110 LYS A O 1
ATOM 853 N N . PRO A 1 111 ? -13.785 -8.387 -16.357 1.00 39.62 111 PRO A N 1
ATOM 854 C CA . PRO A 1 111 ? -13.959 -9.049 -15.072 1.00 39.62 111 PRO A CA 1
ATOM 855 C C . PRO A 1 111 ? -14.386 -10.500 -15.304 1.00 39.62 111 PRO A C 1
ATOM 857 O O . PRO A 1 111 ? -15.552 -10.776 -15.585 1.00 39.62 111 PRO A O 1
ATOM 860 N N . THR A 1 112 ? -13.451 -11.442 -15.207 1.00 39.88 112 THR A N 1
ATOM 861 C CA . THR A 1 112 ? -13.792 -12.856 -15.079 1.00 39.88 112 THR A CA 1
ATOM 862 C C . THR A 1 112 ? -14.166 -13.116 -13.632 1.00 39.88 112 THR A C 1
ATOM 864 O O . THR A 1 112 ? -13.347 -13.106 -12.716 1.00 39.88 112 THR A O 1
ATOM 867 N N . THR A 1 113 ? -15.470 -13.280 -13.461 1.00 40.00 113 THR A N 1
ATOM 868 C CA . THR A 1 113 ? -16.170 -13.781 -12.293 1.00 40.00 113 THR A CA 1
ATOM 869 C C . THR A 1 113 ? -15.380 -14.852 -11.545 1.00 40.00 113 THR A C 1
ATOM 871 O O . THR A 1 113 ? -14.978 -15.866 -12.108 1.00 40.00 113 THR A O 1
ATOM 874 N N . SER A 1 114 ? -15.222 -14.587 -10.250 1.00 43.97 114 SER A N 1
ATOM 875 C CA . SER A 1 114 ? -15.084 -15.529 -9.142 1.00 43.97 114 SER A CA 1
ATOM 876 C C . SER A 1 114 ? -15.318 -17.001 -9.505 1.00 43.97 114 SER A C 1
ATOM 878 O O . SER A 1 114 ? -16.414 -17.399 -9.897 1.00 43.97 114 SER A O 1
ATOM 880 N N . SER A 1 115 ? -14.314 -17.840 -9.284 1.00 39.81 115 SER A N 1
ATOM 881 C CA . SER A 1 115 ? -14.554 -19.230 -8.916 1.00 39.81 115 SER A CA 1
ATOM 882 C C . SER A 1 115 ? -13.610 -19.580 -7.785 1.00 39.81 115 SER A C 1
ATOM 884 O O . SER A 1 115 ? -12.402 -19.727 -7.940 1.00 39.81 115 SER A O 1
ATOM 886 N N . SER A 1 116 ? -14.212 -19.590 -6.604 1.00 44.88 116 SER A N 1
ATOM 887 C CA . SER A 1 116 ? -13.687 -20.123 -5.366 1.00 44.88 116 SER A CA 1
ATOM 888 C C . SER A 1 116 ? -13.364 -21.599 -5.574 1.00 44.88 116 SER A C 1
ATOM 890 O O . SER A 1 116 ? -14.278 -22.418 -5.627 1.00 44.88 116 SER A O 1
ATOM 892 N N . GLU A 1 117 ? -12.088 -21.964 -5.682 1.00 39.75 117 GLU A N 1
ATOM 893 C CA . GLU A 1 117 ? -11.714 -23.371 -5.571 1.00 39.75 117 GLU A CA 1
ATOM 894 C C . GLU A 1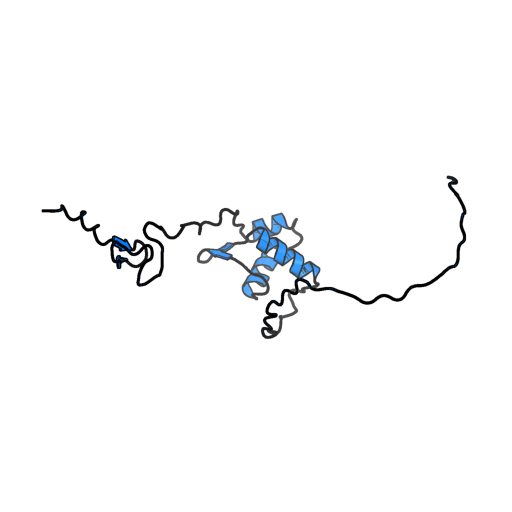 117 ? -11.437 -23.682 -4.101 1.00 39.75 117 GLU A C 1
ATOM 896 O O . GLU A 1 117 ? -10.376 -23.426 -3.534 1.00 39.75 117 GLU A O 1
ATOM 901 N N . THR A 1 118 ? -12.506 -24.144 -3.459 1.00 41.56 118 THR A N 1
ATOM 902 C CA . THR A 1 118 ? -12.519 -24.710 -2.121 1.00 41.56 118 THR A CA 1
ATOM 903 C C . THR A 1 118 ? -11.621 -25.939 -2.062 1.00 41.56 118 THR A C 1
ATOM 905 O O . THR A 1 118 ? -11.809 -26.911 -2.789 1.00 41.56 118 THR A O 1
ATOM 908 N N . SER A 1 119 ? -10.698 -25.889 -1.109 1.00 46.78 119 SER A N 1
ATOM 909 C CA . SER A 1 119 ? -10.009 -26.991 -0.452 1.00 46.78 119 SER A CA 1
ATOM 910 C C . SER A 1 119 ? -10.673 -28.364 -0.606 1.00 46.78 119 SER A C 1
ATOM 912 O O . SER A 1 119 ? -11.808 -28.571 -0.171 1.00 46.78 119 SER A O 1
ATOM 914 N N . ARG A 1 120 ? -9.903 -29.359 -1.053 1.00 48.25 120 ARG A N 1
ATOM 915 C CA . ARG A 1 120 ? -10.069 -30.728 -0.554 1.00 48.25 120 ARG A CA 1
ATOM 916 C C . ARG A 1 120 ? -8.727 -31.449 -0.457 1.00 48.25 120 ARG A C 1
ATOM 918 O O . ARG A 1 120 ? -8.219 -32.052 -1.394 1.00 48.25 120 ARG A O 1
ATOM 925 N N . THR A 1 121 ? -8.182 -31.357 0.748 1.00 48.88 121 THR A N 1
ATOM 926 C CA . THR A 1 121 ? -7.220 -32.262 1.369 1.00 48.88 121 THR A CA 1
ATOM 927 C C . THR A 1 121 ? -7.603 -33.717 1.089 1.00 48.88 121 THR A C 1
ATOM 929 O O . THR A 1 121 ? -8.735 -34.117 1.364 1.00 48.88 121 THR A O 1
ATOM 932 N N . ARG A 1 122 ? -6.666 -34.539 0.607 1.00 40.66 122 ARG A N 1
ATOM 933 C CA . ARG A 1 122 ? -6.810 -36.000 0.653 1.00 40.66 122 ARG A CA 1
ATOM 934 C C . ARG A 1 122 ? -5.550 -36.619 1.241 1.00 40.66 122 ARG A C 1
ATOM 936 O O . ARG A 1 122 ? -4.573 -36.866 0.544 1.00 40.66 122 ARG A O 1
ATOM 943 N N . ALA A 1 123 ? -5.597 -36.837 2.551 1.00 40.84 123 ALA A N 1
ATOM 944 C CA . ALA A 1 123 ? -4.697 -37.736 3.250 1.00 40.84 123 ALA A CA 1
ATOM 945 C C . ALA A 1 123 ? -5.263 -39.166 3.207 1.00 40.84 123 ALA A C 1
ATOM 947 O O . ALA A 1 123 ? -6.457 -39.362 3.415 1.00 40.84 123 ALA A O 1
ATOM 948 N N . ALA A 1 124 ? -4.353 -40.105 2.938 1.00 44.22 124 ALA A N 1
ATOM 949 C CA . ALA A 1 124 ? -4.302 -41.515 3.333 1.00 44.22 124 ALA A CA 1
ATOM 950 C C . ALA A 1 124 ? -5.533 -42.421 3.132 1.00 44.22 124 ALA A C 1
ATOM 952 O O . ALA A 1 124 ? -6.553 -42.267 3.795 1.00 44.22 124 ALA A O 1
ATOM 953 N N . SER A 1 125 ? -5.347 -43.489 2.344 1.00 38.28 125 SER A N 1
ATOM 954 C CA . SER A 1 125 ? -5.443 -44.887 2.820 1.00 38.28 125 SER A CA 1
ATOM 955 C C . SER A 1 125 ? -5.166 -45.875 1.673 1.00 38.28 125 SER A C 1
ATOM 957 O O . SER A 1 125 ? -5.912 -45.940 0.701 1.00 38.28 125 SER A O 1
ATOM 959 N N . ALA A 1 126 ? -4.070 -46.627 1.798 1.00 46.88 126 ALA A N 1
ATOM 960 C CA . ALA A 1 126 ? -3.878 -47.967 1.216 1.00 46.88 126 ALA A CA 1
ATOM 961 C C . ALA A 1 126 ? -4.706 -48.992 2.058 1.00 46.88 126 ALA A C 1
ATOM 963 O O . ALA A 1 126 ? -5.173 -48.563 3.118 1.00 46.88 126 ALA A O 1
ATOM 964 N N . PRO A 1 127 ? -4.875 -50.301 1.719 1.00 56.28 127 PRO A N 1
ATOM 965 C CA . PRO A 1 127 ? -3.944 -51.141 0.949 1.00 56.28 127 PRO A CA 1
ATOM 966 C C . PRO A 1 127 ? -4.538 -52.252 0.036 1.00 56.28 127 PRO A C 1
ATOM 968 O O . PRO A 1 127 ? -5.734 -52.507 -0.004 1.00 56.28 127 PRO A O 1
ATOM 971 N N . ALA A 1 128 ? -3.597 -52.959 -0.609 1.00 38.25 128 ALA A N 1
ATOM 972 C CA . ALA A 1 128 ? -3.625 -54.360 -1.053 1.00 38.25 128 ALA A CA 1
ATOM 973 C C . ALA A 1 128 ? -4.414 -54.743 -2.324 1.00 38.25 128 ALA A C 1
ATOM 975 O O . ALA A 1 128 ? -5.629 -54.901 -2.310 1.00 38.25 128 ALA A O 1
ATOM 976 N N . SER A 1 129 ? -3.687 -55.135 -3.376 1.00 43.38 129 SER A N 1
ATOM 977 C CA . SER A 1 129 ? -3.519 -56.565 -3.693 1.00 43.38 129 SER A CA 1
ATOM 978 C C . SER A 1 129 ? -2.444 -56.791 -4.755 1.00 43.38 129 SER A C 1
ATOM 980 O O . SER A 1 129 ? -2.187 -55.962 -5.621 1.00 43.38 129 SER A O 1
ATOM 982 N N . GLN A 1 130 ? -1.764 -57.914 -4.581 1.00 49.78 130 GLN A N 1
ATOM 983 C CA . GLN A 1 130 ? -0.519 -58.323 -5.209 1.00 49.78 130 GLN A CA 1
ATOM 984 C C . GLN A 1 130 ? -0.781 -59.003 -6.556 1.00 49.78 130 GLN A C 1
ATOM 986 O O . GLN A 1 130 ? -1.740 -59.756 -6.691 1.00 49.78 130 GLN A O 1
ATOM 991 N N . THR A 1 131 ? 0.130 -58.842 -7.516 1.00 42.41 131 THR A N 1
ATOM 992 C CA . THR A 1 131 ? 0.410 -59.870 -8.531 1.00 42.41 131 THR A CA 1
ATOM 993 C C . THR A 1 131 ? 1.905 -59.828 -8.865 1.00 42.41 131 THR A C 1
ATOM 995 O O . THR A 1 131 ? 2.392 -58.974 -9.597 1.00 42.41 131 THR A O 1
ATOM 998 N N . VAL A 1 132 ? 2.625 -60.742 -8.217 1.00 50.84 132 VAL A N 1
ATOM 999 C CA . VAL A 1 132 ? 3.859 -61.425 -8.658 1.00 50.84 132 VAL A CA 1
ATOM 1000 C C . VAL A 1 132 ? 3.625 -62.037 -10.057 1.00 50.84 132 VAL A C 1
ATOM 1002 O O . VAL A 1 132 ? 2.500 -62.446 -10.317 1.00 50.84 132 VAL A O 1
ATOM 1005 N N . THR A 1 133 ? 4.523 -62.152 -11.045 1.00 50.56 133 THR A N 1
ATOM 1006 C CA . THR A 1 133 ? 5.995 -62.339 -11.197 1.00 50.56 133 THR A CA 1
ATOM 1007 C C . THR A 1 133 ? 6.262 -62.408 -12.744 1.00 50.56 133 THR A C 1
ATOM 1009 O O . THR A 1 133 ? 5.311 -62.215 -13.499 1.00 50.56 133 THR A O 1
ATOM 1012 N N . PRO A 1 134 ? 7.416 -62.851 -13.311 1.00 54.44 134 PRO A N 1
ATOM 1013 C CA . PRO A 1 134 ? 8.834 -62.571 -13.047 1.00 54.44 134 PRO A CA 1
ATOM 1014 C C . PRO A 1 134 ? 9.676 -62.243 -14.326 1.00 54.44 134 PRO A C 1
ATOM 1016 O O . PRO A 1 134 ? 9.239 -62.395 -15.460 1.00 54.44 134 PRO A O 1
ATOM 1019 N N . LEU A 1 135 ? 10.957 -61.925 -14.082 1.00 42.06 135 LEU A N 1
ATOM 1020 C CA . LEU A 1 135 ? 12.167 -62.232 -14.878 1.00 42.06 135 LEU A CA 1
ATOM 1021 C C . LEU A 1 135 ? 12.334 -61.689 -16.319 1.00 42.06 135 LEU A C 1
ATOM 1023 O O . LEU A 1 135 ? 11.879 -62.286 -17.292 1.00 42.06 135 LEU A O 1
ATOM 1027 N N . LYS A 1 136 ? 13.288 -60.754 -16.469 1.00 42.84 136 LYS A N 1
ATOM 1028 C CA . LYS A 1 136 ? 14.489 -61.029 -17.285 1.00 42.84 136 LYS A CA 1
ATOM 1029 C C . LYS A 1 136 ? 15.682 -60.157 -16.885 1.00 42.84 136 LYS A C 1
ATOM 1031 O O . LYS A 1 136 ? 15.663 -58.938 -17.012 1.00 42.84 136 LYS A O 1
ATOM 1036 N N . SER A 1 137 ? 16.719 -60.834 -16.405 1.00 46.88 137 SER A N 1
ATOM 1037 C CA . SER A 1 137 ? 18.078 -60.339 -16.198 1.00 46.88 137 SER A CA 1
ATOM 1038 C C . SER A 1 137 ? 18.742 -59.890 -17.501 1.00 46.88 137 SER A C 1
ATOM 1040 O O . SER A 1 137 ? 18.615 -60.580 -18.514 1.00 46.88 137 SER A O 1
ATOM 1042 N N . ARG A 1 138 ? 19.541 -58.820 -17.429 1.00 50.59 138 ARG A N 1
ATOM 1043 C CA . ARG A 1 138 ? 20.979 -58.757 -17.794 1.00 50.59 138 ARG A CA 1
ATOM 1044 C C . ARG A 1 138 ? 21.402 -57.287 -17.767 1.00 50.59 138 ARG A C 1
ATOM 1046 O O . ARG A 1 138 ? 20.854 -56.474 -18.494 1.00 50.59 138 ARG A O 1
ATOM 1053 N N . GLU A 1 139 ? 22.117 -56.864 -16.734 1.00 42.66 139 GLU A N 1
ATOM 1054 C CA . GLU A 1 139 ? 23.586 -56.841 -16.656 1.00 42.66 139 GLU A CA 1
ATOM 1055 C C . GLU A 1 139 ? 24.288 -55.986 -17.724 1.00 42.66 139 GLU A C 1
ATOM 1057 O O . GLU A 1 139 ? 24.276 -56.305 -18.909 1.00 42.66 139 GLU A O 1
ATOM 1062 N N . SER A 1 140 ? 25.016 -54.998 -17.192 1.00 45.28 140 SER A N 1
ATOM 1063 C CA . SER A 1 140 ? 26.414 -54.697 -17.515 1.00 45.28 140 SER A CA 1
ATOM 1064 C C . SER A 1 140 ? 26.731 -53.909 -18.789 1.00 45.28 140 SER A C 1
ATOM 1066 O O . SER A 1 140 ? 26.676 -54.416 -19.902 1.00 45.28 140 SER A O 1
ATOM 1068 N N . GLY A 1 141 ? 27.274 -52.704 -18.580 1.00 43.25 141 GLY A N 1
ATOM 1069 C CA . GLY A 1 141 ? 28.238 -52.101 -19.505 1.00 43.25 141 GLY A CA 1
ATOM 1070 C C . GLY A 1 141 ? 28.300 -50.576 -19.400 1.00 43.25 141 GLY A C 1
ATOM 1071 O O . GLY A 1 141 ? 27.469 -49.895 -19.976 1.00 43.25 141 GLY A O 1
ATOM 1072 N N . ARG A 1 142 ? 29.134 -50.017 -18.518 1.00 49.69 142 ARG A N 1
ATOM 1073 C CA . ARG A 1 142 ? 30.511 -49.542 -18.792 1.00 49.69 142 ARG A CA 1
ATOM 1074 C C . ARG A 1 142 ? 30.581 -48.206 -19.551 1.00 49.69 142 ARG A C 1
ATOM 1076 O O . ARG A 1 142 ? 30.273 -48.135 -20.729 1.00 49.69 142 ARG A O 1
ATOM 1083 N N . PHE A 1 143 ? 31.088 -47.205 -18.826 1.00 44.41 143 PHE A N 1
ATOM 1084 C CA . PHE A 1 143 ? 32.174 -46.293 -19.209 1.00 44.41 143 PHE A CA 1
ATOM 1085 C C . PHE A 1 143 ? 32.295 -45.876 -20.682 1.00 44.41 143 PHE A C 1
ATOM 1087 O O . PHE A 1 143 ? 32.742 -46.660 -21.512 1.00 44.41 143 PHE A O 1
ATOM 1094 N N . ALA A 1 144 ? 32.134 -44.574 -20.924 1.00 48.31 144 ALA A N 1
ATOM 1095 C CA . ALA A 1 144 ? 33.016 -43.834 -21.824 1.00 48.31 144 ALA A CA 1
ATOM 1096 C C . ALA A 1 144 ? 33.063 -42.353 -21.409 1.00 48.31 144 ALA A C 1
ATOM 1098 O O . ALA A 1 144 ? 32.290 -41.515 -21.862 1.00 48.31 144 ALA A O 1
ATOM 1099 N N . GLU A 1 145 ? 33.997 -42.055 -20.510 1.00 52.12 145 GLU A N 1
ATOM 1100 C CA . GLU A 1 145 ? 34.789 -40.830 -20.584 1.00 52.12 145 GLU A CA 1
ATOM 1101 C C . GLU A 1 145 ? 35.516 -40.832 -21.942 1.00 52.12 145 GLU A C 1
ATOM 1103 O O . GLU A 1 145 ? 36.062 -41.874 -22.300 1.00 52.12 145 GLU A O 1
ATOM 1108 N N . PHE A 1 146 ? 35.541 -39.715 -22.684 1.00 42.06 146 PHE A N 1
ATOM 1109 C CA . PHE A 1 146 ? 36.767 -39.215 -23.329 1.00 42.06 146 PHE A CA 1
ATOM 1110 C C . PHE A 1 146 ? 36.587 -37.873 -24.070 1.00 42.06 146 PHE A C 1
ATOM 1112 O O . PHE A 1 146 ? 35.828 -37.753 -25.025 1.00 42.06 146 PHE A O 1
ATOM 1119 N N . ARG A 1 147 ? 37.449 -36.936 -23.648 1.00 50.12 147 ARG A N 1
ATOM 1120 C CA . ARG A 1 147 ? 38.278 -35.996 -24.431 1.00 50.12 147 ARG A CA 1
ATOM 1121 C C . ARG A 1 147 ? 37.676 -34.791 -25.176 1.00 50.12 147 ARG A C 1
ATOM 1123 O O . ARG A 1 147 ? 37.093 -34.889 -26.245 1.00 50.12 147 ARG A O 1
ATOM 1130 N N . ARG A 1 148 ? 38.085 -33.623 -24.653 1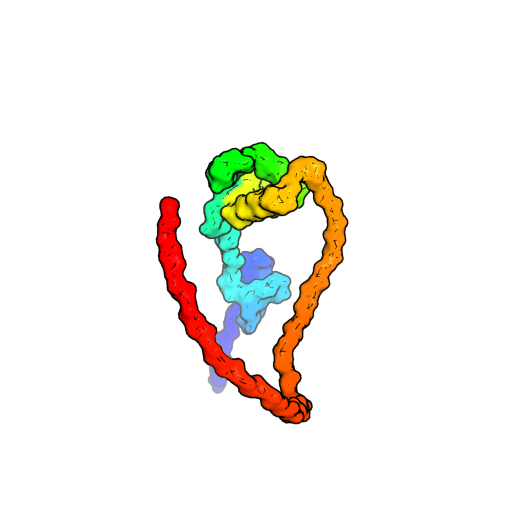.00 46.56 148 ARG A N 1
ATOM 1131 C CA . ARG A 1 148 ? 38.857 -32.549 -25.328 1.00 46.56 148 ARG A CA 1
ATOM 1132 C C . ARG A 1 148 ? 39.248 -32.815 -26.795 1.00 46.56 148 ARG A C 1
ATOM 1134 O O . ARG A 1 148 ? 39.992 -33.760 -27.042 1.00 46.56 148 ARG A O 1
ATOM 1141 N N . ALA A 1 149 ? 38.934 -31.867 -27.681 1.00 52.12 149 ALA A N 1
ATOM 1142 C CA . ALA A 1 149 ? 39.895 -30.953 -28.334 1.00 52.12 149 ALA A CA 1
ATOM 1143 C C . ALA A 1 149 ? 39.321 -30.383 -29.647 1.00 52.12 149 ALA A C 1
ATOM 1145 O O . ALA A 1 149 ? 39.103 -31.127 -30.602 1.00 52.12 149 ALA A O 1
ATOM 1146 N N . ASN A 1 150 ? 39.141 -29.065 -29.712 1.00 49.56 150 ASN A N 1
ATOM 1147 C CA . ASN A 1 150 ? 39.919 -28.152 -30.562 1.00 49.56 150 ASN A CA 1
ATOM 1148 C C . ASN A 1 150 ? 39.663 -26.722 -30.087 1.00 49.56 150 ASN A C 1
ATOM 1150 O O . ASN A 1 150 ? 38.481 -26.404 -29.832 1.00 49.56 150 ASN A O 1
#

Organism: NCBI:txid1816182